Protein AF-A0A0P8E0L2-F1 (afdb_monomer_lite)

Sequence (77 aa):
MDISLTILIISIMFGFLLGIISGLTPGIHVNNFALILVAISPFLSGIGFAPFYIAVIILSNSIAHTFLDIIPSIFLG

InterPro domains:
  IPR002823 Protein of unknown function DUF112, transmembrane [PF01970] (9-77)

Secondary structure (DSSP, 8-state):
----HHHHHHHHHHHHHHHHHHHHSTT--HHHHHHHHHHHHHHHHHTT--HHHHHHHHHHHHHHHHHHTHHHHHHH-

Foldseek 3Di:
DDDDPVLLVVLLVLLLVLLQVQQQDPPRDLVVLLVVLVVCQVVCVVVPNHCVSSVNSSVSSNVSNVVRNVPVVVVPD

Radius of gyration: 13.56 Å; chains: 1; bounding box: 31×13×43 Å

pLDDT: mean 94.93, std 5.29, range [65.06, 98.75]

Organism: NCBI:txid1392998

Structure (mmCIF, N/CA/C/O backbone):
data_AF-A0A0P8E0L2-F1
#
_entry.id   AF-A0A0P8E0L2-F1
#
loop_
_atom_site.group_PDB
_atom_site.id
_atom_site.type_symbol
_atom_site.label_atom_id
_atom_site.label_alt_id
_atom_site.label_comp_id
_atom_site.label_asym_id
_atom_site.label_entity_id
_atom_site.label_seq_id
_atom_site.pdbx_PDB_ins_code
_atom_site.Cartn_x
_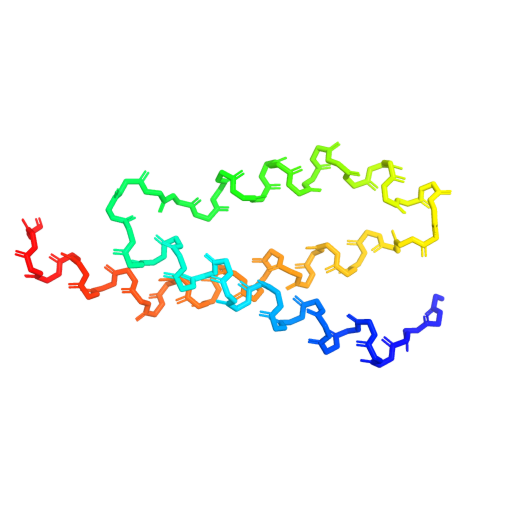atom_site.Cartn_y
_atom_site.Cartn_z
_atom_site.occupancy
_atom_site.B_iso_or_equiv
_atom_site.auth_seq_id
_atom_site.auth_comp_id
_atom_site.auth_asym_id
_atom_site.auth_atom_id
_atom_site.pdbx_PDB_model_num
ATOM 1 N N . MET A 1 1 ? -7.595 8.573 20.440 1.00 65.06 1 MET A N 1
ATOM 2 C CA . MET A 1 1 ? -7.578 7.390 19.560 1.00 65.06 1 MET A CA 1
ATOM 3 C C . MET A 1 1 ? -6.361 6.598 19.968 1.00 65.06 1 MET A C 1
ATOM 5 O O . MET A 1 1 ? -5.256 7.085 19.762 1.00 65.06 1 MET A O 1
ATOM 9 N N . ASP A 1 2 ? -6.556 5.463 20.627 1.00 82.12 2 ASP A N 1
ATOM 10 C CA . ASP A 1 2 ? -5.432 4.629 21.042 1.00 82.12 2 ASP A CA 1
ATOM 11 C C . ASP A 1 2 ? -4.908 3.890 19.812 1.00 82.12 2 ASP A C 1
ATOM 13 O O . ASP A 1 2 ? -5.633 3.132 19.166 1.00 82.12 2 ASP A O 1
ATOM 17 N N . ILE A 1 3 ? -3.665 4.176 19.428 1.00 87.94 3 ILE A N 1
ATOM 18 C CA . ILE A 1 3 ? -3.041 3.546 18.267 1.00 87.94 3 ILE A CA 1
ATOM 19 C C . ILE A 1 3 ? -2.517 2.180 18.706 1.00 87.94 3 ILE A C 1
ATOM 21 O O . ILE A 1 3 ? -1.496 2.073 19.381 1.00 87.94 3 ILE A O 1
ATOM 25 N N . SER A 1 4 ? -3.194 1.120 18.279 1.00 93.75 4 SER A N 1
ATOM 26 C CA . SER A 1 4 ? -2.658 -0.237 18.351 1.00 93.75 4 SER A CA 1
ATOM 27 C C . SER A 1 4 ? -1.462 -0.389 17.409 1.00 93.75 4 SER A C 1
ATOM 29 O O . SER A 1 4 ? -1.596 -0.254 16.187 1.00 93.75 4 SER A O 1
ATOM 31 N N . LEU A 1 5 ? -0.300 -0.697 17.988 1.00 95.38 5 LEU A N 1
ATOM 32 C CA . LEU A 1 5 ? 0.950 -0.931 17.264 1.00 95.38 5 LEU A CA 1
ATOM 33 C C . LEU A 1 5 ? 0.849 -2.142 16.327 1.00 95.38 5 LEU A C 1
ATOM 35 O O . LEU A 1 5 ? 1.358 -2.108 15.211 1.00 95.38 5 LEU A O 1
ATOM 39 N N . THR A 1 6 ? 0.150 -3.196 16.747 1.00 95.88 6 THR A N 1
ATOM 40 C CA . THR A 1 6 ? -0.035 -4.406 15.937 1.00 95.88 6 THR A CA 1
ATOM 41 C C . THR A 1 6 ? -0.800 -4.096 14.653 1.00 95.88 6 THR A C 1
ATOM 43 O O . THR A 1 6 ? -0.364 -4.475 13.568 1.00 95.88 6 THR A O 1
ATOM 46 N N . ILE A 1 7 ? -1.905 -3.349 14.758 1.00 95.50 7 ILE A N 1
ATOM 47 C CA . ILE A 1 7 ? -2.712 -2.956 13.594 1.00 95.50 7 ILE A CA 1
ATOM 48 C C . ILE A 1 7 ? -1.918 -2.009 12.691 1.00 95.50 7 ILE A C 1
ATOM 50 O O . ILE A 1 7 ? -2.001 -2.120 11.469 1.00 95.50 7 ILE A O 1
ATOM 54 N N . LEU A 1 8 ? -1.109 -1.120 13.274 1.00 97.25 8 LEU A N 1
ATOM 55 C CA . LEU A 1 8 ? -0.230 -0.234 12.515 1.00 97.25 8 LEU A CA 1
ATOM 56 C C . LEU A 1 8 ? 0.761 -1.030 11.657 1.00 97.25 8 LEU A C 1
ATOM 58 O O . LEU A 1 8 ? 0.844 -0.798 10.454 1.00 97.25 8 LEU A O 1
ATOM 62 N N . ILE A 1 9 ? 1.468 -1.996 12.248 1.00 98.19 9 ILE A N 1
ATOM 63 C CA . ILE A 1 9 ? 2.442 -2.828 11.526 1.00 98.19 9 ILE A CA 1
ATOM 64 C C . ILE A 1 9 ? 1.751 -3.640 10.425 1.00 98.19 9 ILE A C 1
ATOM 66 O O . ILE A 1 9 ? 2.240 -3.671 9.297 1.00 98.19 9 ILE A O 1
ATOM 70 N N . ILE A 1 10 ? 0.590 -4.239 10.714 1.00 97.75 10 ILE A N 1
ATOM 71 C CA . ILE A 1 10 ? -0.202 -4.969 9.711 1.00 97.75 10 ILE A CA 1
ATOM 72 C C . ILE A 1 10 ? -0.617 -4.040 8.562 1.00 97.75 10 ILE A C 1
ATOM 74 O O . ILE A 1 10 ? -0.503 -4.418 7.401 1.00 97.75 10 ILE A O 1
ATOM 78 N N . SER A 1 11 ? -1.043 -2.814 8.872 1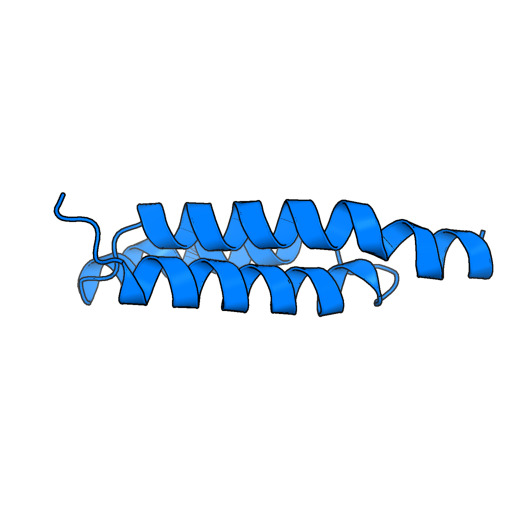.00 97.81 11 SER A N 1
ATOM 79 C CA . SER A 1 11 ? -1.443 -1.806 7.882 1.00 97.81 11 SER A CA 1
ATOM 80 C C . SER A 1 11 ? -0.282 -1.410 6.968 1.00 97.81 11 SER A C 1
ATOM 82 O O . SER A 1 11 ? -0.456 -1.320 5.754 1.00 97.81 11 SER A O 1
ATOM 84 N N . ILE A 1 12 ? 0.916 -1.231 7.533 1.00 98.69 12 ILE A N 1
ATOM 85 C CA . ILE A 1 12 ? 2.136 -0.941 6.767 1.00 98.69 12 ILE A CA 1
ATOM 86 C C . ILE A 1 12 ? 2.484 -2.125 5.859 1.00 98.69 12 ILE A C 1
ATOM 88 O O . ILE A 1 12 ? 2.670 -1.940 4.661 1.00 98.69 12 ILE A O 1
ATOM 92 N N . MET A 1 13 ? 2.527 -3.348 6.394 1.00 98.69 13 MET A N 1
ATOM 93 C CA . MET A 1 13 ? 2.854 -4.543 5.603 1.00 98.69 13 MET A CA 1
ATOM 94 C C . MET A 1 13 ? 1.842 -4.793 4.486 1.00 98.69 13 MET A C 1
ATOM 96 O O . MET A 1 13 ? 2.228 -5.104 3.361 1.00 98.69 13 MET A O 1
ATOM 100 N N . PHE A 1 14 ? 0.554 -4.602 4.764 1.00 98.31 14 PHE A N 1
ATOM 101 C CA . PHE A 1 14 ? -0.488 -4.737 3.756 1.00 98.31 14 PHE A CA 1
ATOM 102 C C . PHE A 1 14 ? -0.355 -3.673 2.659 1.00 98.31 14 PHE A C 1
ATOM 104 O O . PHE A 1 14 ? -0.372 -4.011 1.478 1.00 98.31 14 PHE A O 1
ATOM 111 N N . GLY A 1 15 ? -0.143 -2.406 3.029 1.00 98.50 15 GLY A N 1
ATOM 112 C CA . GLY A 1 15 ? 0.111 -1.335 2.066 1.00 98.50 15 GLY A CA 1
ATOM 113 C C . GLY A 1 15 ? 1.358 -1.591 1.218 1.00 98.50 15 GLY A C 1
ATOM 114 O O . GLY A 1 15 ? 1.301 -1.467 0.001 1.00 98.50 15 GLY A O 1
ATOM 115 N N . PHE A 1 16 ? 2.458 -2.031 1.828 1.00 98.75 16 PHE A N 1
ATOM 116 C CA . PHE A 1 16 ? 3.682 -2.414 1.122 1.00 98.75 16 PHE A CA 1
ATOM 117 C C . PHE A 1 16 ? 3.440 -3.515 0.074 1.00 98.75 16 PHE A C 1
ATOM 119 O O . PHE A 1 16 ? 3.894 -3.383 -1.061 1.00 98.75 16 PHE A O 1
ATOM 126 N N . LEU A 1 17 ? 2.672 -4.560 0.409 1.00 98.50 17 LEU A N 1
ATOM 127 C CA . LEU A 1 17 ? 2.311 -5.623 -0.539 1.00 98.50 17 LEU A CA 1
ATOM 128 C C . LEU A 1 17 ? 1.461 -5.105 -1.708 1.00 98.50 17 LEU A C 1
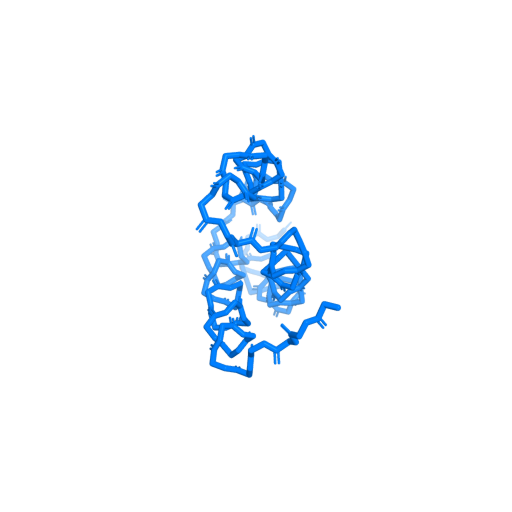ATOM 130 O O . LEU A 1 17 ? 1.717 -5.472 -2.855 1.00 98.50 17 LEU A O 1
ATOM 134 N N . LEU A 1 18 ? 0.491 -4.222 -1.446 1.00 98.31 18 LEU A N 1
ATOM 135 C CA . LEU A 1 18 ? -0.267 -3.552 -2.512 1.00 98.31 18 LEU A CA 1
ATOM 136 C C . LEU A 1 18 ? 0.645 -2.693 -3.400 1.00 98.31 18 LEU A C 1
ATOM 138 O O . LEU A 1 18 ? 0.465 -2.658 -4.618 1.00 98.31 18 LEU A O 1
ATOM 142 N N . GLY A 1 19 ? 1.654 -2.057 -2.807 1.00 98.19 19 GLY A N 1
ATOM 143 C CA . GLY A 1 19 ? 2.666 -1.287 -3.524 1.00 98.19 19 GLY A CA 1
ATOM 144 C C . GLY A 1 19 ? 3.537 -2.150 -4.431 1.00 98.19 19 GLY A C 1
ATOM 145 O O . GLY A 1 19 ? 3.818 -1.751 -5.555 1.00 98.19 19 GLY A O 1
ATOM 146 N N . ILE A 1 20 ? 3.888 -3.366 -3.998 1.00 98.25 20 ILE A N 1
ATOM 147 C CA . ILE A 1 20 ? 4.575 -4.348 -4.850 1.00 98.25 20 ILE A CA 1
ATOM 148 C C . ILE A 1 20 ? 3.711 -4.728 -6.049 1.00 98.25 20 ILE A C 1
ATOM 150 O O . ILE A 1 20 ? 4.181 -4.680 -7.184 1.00 98.25 20 ILE A O 1
ATOM 154 N N . ILE A 1 21 ? 2.448 -5.082 -5.806 1.00 97.62 21 ILE A N 1
ATOM 155 C CA . ILE A 1 21 ? 1.527 -5.491 -6.872 1.00 97.62 21 ILE A CA 1
ATOM 156 C C . ILE A 1 21 ? 1.318 -4.344 -7.864 1.00 97.62 21 ILE A C 1
ATOM 158 O O . ILE A 1 21 ? 1.432 -4.548 -9.070 1.00 97.62 21 ILE A O 1
ATOM 162 N N . SER A 1 22 ? 1.030 -3.141 -7.366 1.00 96.69 22 SER A N 1
ATOM 163 C CA . SER A 1 22 ? 0.772 -1.974 -8.209 1.00 96.69 22 SER A CA 1
ATOM 164 C C . SER A 1 22 ? 2.019 -1.495 -8.946 1.00 96.69 22 SER A C 1
ATOM 166 O O . SER A 1 22 ? 1.917 -1.143 -10.111 1.00 96.69 22 SER A O 1
ATOM 168 N N . GLY A 1 23 ? 3.184 -1.476 -8.297 1.00 96.88 23 GLY A N 1
ATOM 169 C CA . GLY A 1 23 ? 4.428 -1.001 -8.903 1.00 96.88 23 GLY A CA 1
ATOM 170 C C . GLY A 1 23 ? 4.969 -1.956 -9.963 1.00 96.88 23 GLY A C 1
ATOM 171 O O . GLY A 1 23 ? 5.439 -1.516 -10.999 1.00 96.88 23 GLY A O 1
ATOM 172 N N . LEU A 1 24 ? 4.860 -3.272 -9.764 1.00 97.06 24 LEU A N 1
ATOM 173 C CA . LEU A 1 24 ? 5.378 -4.246 -10.734 1.00 97.06 24 LEU A CA 1
ATOM 174 C C . LEU A 1 24 ? 4.402 -4.578 -11.870 1.00 97.06 24 LEU A C 1
ATOM 176 O O . LEU A 1 24 ? 4.819 -5.202 -12.846 1.00 97.06 24 LEU A O 1
ATOM 180 N N . THR A 1 25 ? 3.126 -4.193 -11.761 1.00 95.69 25 THR A N 1
ATOM 181 C CA . THR A 1 25 ? 2.109 -4.484 -12.783 1.00 95.69 25 THR A CA 1
ATOM 182 C C . THR A 1 25 ? 1.828 -3.244 -13.636 1.00 95.69 25 THR A C 1
ATOM 184 O O . THR A 1 25 ? 1.167 -2.319 -13.158 1.00 95.69 25 THR A O 1
ATOM 187 N N . PRO A 1 26 ? 2.251 -3.220 -14.915 1.00 91.56 26 PRO A N 1
ATOM 188 C CA . PRO A 1 26 ? 1.970 -2.104 -15.813 1.00 91.56 26 PRO A CA 1
ATOM 189 C C . PRO A 1 26 ? 0.469 -1.796 -15.896 1.00 91.56 26 PRO A C 1
ATOM 191 O O . PRO A 1 26 ? -0.355 -2.699 -16.043 1.00 91.56 26 PRO A O 1
ATOM 194 N N . GLY A 1 27 ? 0.111 -0.512 -15.815 1.00 89.50 27 GLY A N 1
ATOM 195 C CA . GLY A 1 27 ? -1.275 -0.038 -15.910 1.00 89.50 27 GLY A CA 1
ATOM 196 C C . GLY A 1 27 ? -2.096 -0.108 -14.613 1.00 89.50 27 GLY A C 1
ATOM 197 O O . GLY A 1 27 ? -3.225 0.387 -14.595 1.00 89.50 27 GLY A O 1
ATOM 198 N N . ILE A 1 28 ? -1.564 -0.668 -13.518 1.00 93.50 28 ILE A N 1
ATOM 199 C CA . ILE A 1 28 ? -2.183 -0.572 -12.187 1.00 93.50 28 ILE A CA 1
ATOM 200 C C . ILE A 1 28 ? -1.565 0.603 -11.428 1.00 93.50 28 ILE A C 1
ATOM 202 O O . ILE A 1 28 ? -0.363 0.649 -11.218 1.00 93.50 28 ILE A O 1
ATOM 206 N N . HIS A 1 29 ? -2.396 1.526 -10.940 1.00 92.12 29 HIS A N 1
ATOM 207 C CA . HIS A 1 29 ? -1.933 2.686 -10.176 1.00 92.12 29 HIS A CA 1
ATOM 208 C C . HIS A 1 29 ? -2.422 2.675 -8.730 1.00 92.12 29 HIS A C 1
ATOM 210 O O . HIS A 1 29 ? -3.479 2.129 -8.398 1.00 92.12 29 HIS A O 1
ATOM 216 N N . VAL A 1 30 ? -1.683 3.383 -7.877 1.00 94.19 30 VAL A N 1
ATOM 217 C CA . VAL A 1 30 ? -2.000 3.572 -6.450 1.00 94.19 30 VAL A CA 1
ATOM 218 C C . VAL A 1 30 ? -3.392 4.159 -6.218 1.00 94.19 30 VAL A C 1
ATOM 220 O O . VAL A 1 30 ? -4.049 3.804 -5.240 1.00 94.19 30 VAL A O 1
ATOM 223 N N . ASN A 1 31 ? -3.882 4.985 -7.148 1.00 96.00 31 ASN A N 1
ATOM 224 C CA . ASN A 1 31 ? -5.196 5.622 -7.067 1.00 96.00 31 ASN A CA 1
ATOM 225 C C . ASN A 1 31 ? -6.346 4.606 -7.076 1.00 96.00 31 ASN A C 1
ATOM 227 O O . ASN A 1 31 ? -7.351 4.827 -6.404 1.00 96.00 31 ASN A O 1
ATOM 231 N N . ASN A 1 32 ? -6.190 3.474 -7.772 1.00 95.81 32 ASN A N 1
ATOM 232 C CA . ASN A 1 32 ? -7.217 2.431 -7.823 1.00 95.81 32 ASN A CA 1
ATOM 233 C C . ASN A 1 32 ? -7.387 1.787 -6.442 1.00 95.81 32 ASN A C 1
ATOM 235 O O . ASN A 1 32 ? -8.505 1.632 -5.952 1.00 95.81 32 ASN A O 1
ATOM 239 N N . PHE A 1 33 ? -6.270 1.478 -5.778 1.00 96.25 33 PHE A N 1
ATOM 240 C CA . PHE A 1 33 ? -6.282 0.948 -4.416 1.00 96.25 33 PHE A CA 1
ATOM 241 C C . PHE A 1 33 ? -6.787 1.978 -3.411 1.00 96.25 33 PHE A C 1
ATOM 243 O O . PHE A 1 33 ? -7.612 1.636 -2.568 1.00 96.25 33 PHE A O 1
ATOM 250 N N . ALA A 1 34 ? -6.352 3.237 -3.517 1.00 96.94 34 ALA A N 1
ATOM 251 C CA . ALA A 1 34 ? -6.833 4.308 -2.652 1.00 96.94 34 ALA A CA 1
ATOM 252 C C . ALA A 1 34 ? -8.355 4.482 -2.758 1.00 96.94 34 ALA A C 1
ATOM 254 O O . ALA A 1 34 ? -9.028 4.552 -1.733 1.00 96.94 34 ALA A O 1
ATOM 255 N N . LEU A 1 35 ? -8.908 4.472 -3.975 1.00 97.56 35 LEU A N 1
ATOM 256 C CA . LEU A 1 35 ? -10.349 4.577 -4.204 1.00 97.56 35 LEU A CA 1
ATOM 257 C C . LEU A 1 35 ? -11.118 3.419 -3.557 1.00 97.56 35 LEU A C 1
ATOM 259 O O . LEU A 1 35 ? -12.088 3.663 -2.842 1.00 97.56 35 LEU A O 1
ATOM 263 N N . ILE A 1 36 ? -10.667 2.174 -3.747 1.00 96.75 36 ILE A N 1
ATOM 264 C CA . ILE A 1 36 ? -11.301 0.990 -3.142 1.00 96.75 36 ILE A CA 1
ATOM 265 C C . ILE A 1 36 ? -11.224 1.053 -1.609 1.00 96.75 36 ILE A C 1
ATOM 267 O O . ILE A 1 36 ? -12.227 0.856 -0.923 1.00 96.75 36 ILE A O 1
ATOM 271 N N . LEU A 1 37 ? -10.049 1.364 -1.059 1.00 96.38 37 LEU A N 1
ATOM 272 C CA . LEU A 1 37 ? -9.818 1.434 0.384 1.00 96.38 37 LEU A CA 1
ATOM 273 C C . LEU A 1 37 ? -10.635 2.549 1.051 1.00 96.38 37 LEU A C 1
ATOM 275 O O . LEU A 1 37 ? -11.216 2.337 2.116 1.00 96.38 37 LEU A O 1
ATOM 279 N N . VAL A 1 38 ? -10.731 3.718 0.414 1.00 96.81 38 VAL A N 1
ATOM 280 C CA . VAL A 1 38 ? -11.570 4.828 0.889 1.00 96.81 38 VAL A CA 1
ATOM 281 C C . VAL A 1 38 ? -13.053 4.476 0.784 1.00 96.81 38 VAL A C 1
ATOM 283 O O . VAL A 1 38 ? -13.799 4.765 1.716 1.00 96.81 38 VAL A O 1
ATOM 286 N N . ALA A 1 39 ? -13.488 3.805 -0.286 1.00 97.12 39 ALA A N 1
ATOM 287 C CA . ALA A 1 39 ? -14.883 3.392 -0.442 1.00 97.12 39 ALA A CA 1
ATOM 288 C C . ALA A 1 39 ? -15.336 2.407 0.652 1.00 97.12 39 ALA A C 1
ATOM 290 O O . ALA A 1 39 ? -16.474 2.480 1.110 1.00 97.12 39 ALA A O 1
ATOM 291 N N . ILE A 1 40 ? -14.448 1.516 1.108 1.00 95.94 40 ILE A N 1
ATOM 292 C CA . ILE A 1 40 ? -14.747 0.529 2.164 1.00 95.94 40 ILE A CA 1
ATOM 293 C C . ILE A 1 40 ? -14.509 1.114 3.575 1.00 95.94 40 ILE A C 1
ATOM 295 O O . ILE A 1 40 ? -14.985 0.564 4.569 1.00 95.94 40 ILE A O 1
ATOM 299 N N . SER A 1 41 ? -13.833 2.262 3.689 1.00 95.00 41 SER A N 1
ATOM 300 C CA . SER A 1 41 ? -13.502 2.913 4.968 1.00 95.00 41 SER A CA 1
ATOM 301 C C . SER A 1 41 ? -14.683 3.089 5.935 1.00 95.00 41 SER A C 1
ATOM 303 O O . SER A 1 41 ? -14.531 2.730 7.107 1.00 95.00 41 SER A O 1
ATOM 305 N N . PRO A 1 42 ? -15.880 3.540 5.505 1.00 94.50 42 PRO A N 1
ATOM 306 C CA . PRO A 1 42 ? -17.024 3.664 6.410 1.00 94.50 42 PRO A CA 1
ATOM 307 C C . PRO A 1 42 ? -17.458 2.324 7.020 1.00 94.50 42 PRO A C 1
ATOM 309 O O . PRO A 1 42 ? -17.800 2.262 8.199 1.00 94.50 42 PRO A O 1
ATOM 312 N N . PHE A 1 43 ? -17.399 1.240 6.240 1.00 94.94 43 PHE A N 1
ATOM 313 C CA . PHE A 1 43 ? -17.731 -0.106 6.708 1.00 94.94 43 PHE A CA 1
ATOM 314 C C . PHE A 1 43 ? -16.698 -0.621 7.720 1.00 94.94 43 PHE A C 1
ATOM 316 O O . PHE A 1 43 ? -17.063 -1.108 8.789 1.00 94.94 43 PHE A O 1
ATOM 323 N N . LEU A 1 44 ? -15.408 -0.439 7.421 1.00 93.12 44 LEU A N 1
ATOM 324 C CA . LEU A 1 44 ? -14.291 -0.767 8.315 1.00 93.12 44 LEU A CA 1
ATOM 325 C C . LEU A 1 44 ? -14.374 0.003 9.644 1.00 93.12 44 LEU A C 1
ATOM 327 O O . LEU A 1 44 ? -14.178 -0.575 10.715 1.00 93.12 44 LEU A O 1
ATOM 331 N N . SER A 1 45 ? -14.752 1.280 9.591 1.00 92.44 45 SER A N 1
ATOM 332 C CA . SER A 1 45 ? -14.985 2.086 10.790 1.00 92.44 45 SER A CA 1
ATOM 333 C C . SER A 1 45 ? -16.122 1.526 11.653 1.00 92.44 45 SER A C 1
ATOM 335 O O . SER A 1 45 ? -16.038 1.606 12.878 1.00 92.44 45 SER A O 1
ATOM 337 N N . GLY A 1 46 ? -17.156 0.935 11.044 1.00 90.50 46 GLY A N 1
ATOM 338 C CA . GLY A 1 46 ? -18.275 0.299 11.751 1.00 90.50 46 GLY A CA 1
ATOM 339 C C . GLY A 1 46 ? -17.890 -0.950 12.554 1.00 90.50 46 GLY A C 1
ATOM 340 O O . GLY A 1 46 ? -18.560 -1.271 13.531 1.00 90.50 46 GLY A O 1
ATOM 341 N N . ILE A 1 47 ? -16.789 -1.620 12.192 1.00 91.25 47 ILE A N 1
ATOM 342 C CA . ILE A 1 47 ? -16.248 -2.797 12.900 1.00 91.25 47 ILE A CA 1
ATOM 343 C C . ILE A 1 47 ? -15.037 -2.462 13.790 1.00 91.25 47 ILE A C 1
ATOM 345 O O . ILE A 1 47 ? -14.329 -3.360 14.242 1.00 91.25 47 ILE A O 1
ATOM 349 N N . GLY A 1 48 ? -14.790 -1.173 14.054 1.00 86.62 48 GLY A N 1
ATOM 350 C CA . GLY A 1 48 ? -13.729 -0.711 14.957 1.00 86.62 48 GLY A CA 1
ATOM 351 C C . GLY A 1 48 ? -12.365 -0.475 14.301 1.00 86.62 48 GLY A C 1
ATOM 352 O O . GLY A 1 48 ? -11.393 -0.201 15.005 1.00 86.62 48 GLY A O 1
ATOM 353 N N . PHE A 1 49 ? -12.263 -0.537 12.970 1.00 91.19 49 PHE A N 1
ATOM 354 C CA . PHE A 1 49 ? -11.027 -0.230 12.250 1.00 91.19 49 PHE A CA 1
ATOM 355 C C . PHE A 1 49 ? -10.976 1.258 11.884 1.00 91.19 49 PHE A C 1
ATOM 357 O O . PHE A 1 49 ? -11.661 1.719 10.972 1.00 91.19 49 PHE A O 1
ATOM 364 N N . ALA A 1 50 ? -10.169 2.029 12.6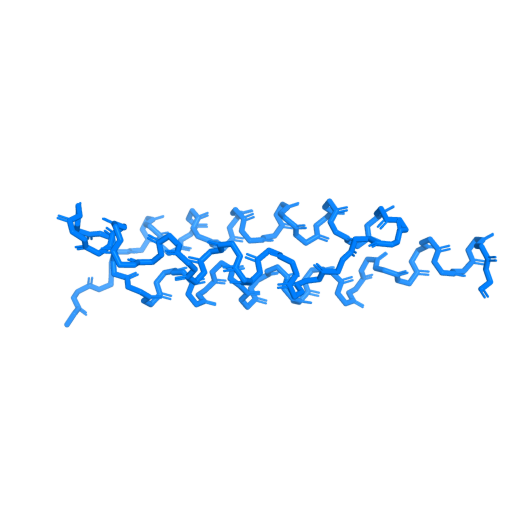14 1.00 93.62 50 ALA A N 1
ATOM 365 C CA . ALA A 1 50 ? -10.103 3.476 12.434 1.00 93.62 50 ALA A CA 1
ATOM 366 C C . ALA A 1 50 ? -9.614 3.870 11.018 1.00 93.62 50 ALA A C 1
ATOM 368 O O . ALA A 1 50 ? -8.629 3.298 10.539 1.00 93.62 50 ALA A O 1
ATOM 369 N N . PRO A 1 51 ? -10.192 4.915 10.386 1.00 94.75 51 PRO A N 1
ATOM 370 C CA . PRO A 1 51 ? -9.758 5.411 9.072 1.00 94.75 51 PRO A CA 1
ATOM 371 C C . PRO A 1 51 ? -8.268 5.776 8.985 1.00 94.75 51 PRO A C 1
ATOM 373 O O . PRO A 1 51 ? -7.674 5.733 7.912 1.00 94.75 51 PRO A O 1
ATOM 376 N N . PHE A 1 52 ? -7.641 6.090 10.122 1.00 95.81 52 PHE A N 1
ATOM 377 C CA . PHE A 1 52 ? -6.199 6.303 10.231 1.00 95.81 52 PHE A CA 1
ATOM 378 C C . PHE A 1 52 ? -5.380 5.133 9.669 1.00 95.81 52 PHE A C 1
ATOM 380 O O . PHE A 1 52 ? -4.442 5.348 8.907 1.00 95.81 52 PHE A O 1
ATOM 387 N N . TYR A 1 53 ? -5.749 3.892 9.987 1.00 96.75 53 TYR A N 1
ATOM 388 C CA . TYR A 1 53 ? -5.031 2.715 9.498 1.00 96.75 53 TYR A CA 1
ATOM 389 C C . TYR A 1 53 ? -5.172 2.541 7.985 1.00 96.75 53 TYR A C 1
ATOM 391 O O . TYR A 1 53 ? -4.231 2.126 7.318 1.00 96.75 53 TYR A O 1
ATOM 399 N N . ILE A 1 54 ? -6.313 2.943 7.425 1.00 97.19 54 ILE A N 1
ATOM 400 C CA . ILE A 1 54 ? -6.539 2.957 5.976 1.00 97.19 54 ILE A CA 1
ATOM 401 C C . ILE A 1 54 ? -5.630 3.989 5.308 1.00 97.19 54 ILE A C 1
ATOM 403 O O . ILE A 1 54 ? -4.996 3.682 4.301 1.00 97.19 54 ILE A O 1
ATOM 407 N N . ALA A 1 55 ? -5.493 5.178 5.898 1.00 97.62 55 ALA A N 1
ATOM 408 C CA . ALA A 1 55 ? -4.546 6.179 5.415 1.00 97.62 55 ALA A CA 1
ATOM 409 C C . ALA A 1 55 ? -3.096 5.659 5.447 1.00 97.62 55 ALA A C 1
ATOM 411 O O . ALA A 1 55 ? -2.347 5.890 4.500 1.00 97.62 55 ALA A O 1
ATOM 412 N N . VAL A 1 56 ? -2.715 4.898 6.481 1.00 98.25 56 VAL A N 1
ATOM 413 C CA . VAL A 1 56 ? -1.396 4.245 6.564 1.00 98.25 56 VAL A CA 1
ATOM 414 C C . VAL A 1 56 ? -1.207 3.196 5.462 1.00 98.25 56 VAL A C 1
ATOM 416 O O . VAL A 1 56 ? -0.147 3.177 4.835 1.00 98.25 56 VAL A O 1
ATOM 419 N N . ILE A 1 57 ? -2.220 2.366 5.178 1.00 98.44 57 ILE A N 1
ATOM 420 C CA . ILE A 1 57 ? -2.183 1.401 4.061 1.00 98.44 57 ILE A CA 1
ATOM 421 C C . ILE A 1 57 ? -1.947 2.141 2.739 1.00 98.44 57 ILE A C 1
ATOM 423 O O . ILE A 1 57 ? -1.063 1.761 1.971 1.00 98.44 57 ILE A O 1
ATOM 427 N N . ILE A 1 58 ? -2.708 3.211 2.482 1.00 98.44 58 ILE A N 1
ATOM 428 C CA . ILE A 1 58 ? -2.599 4.004 1.250 1.00 98.44 58 ILE A CA 1
ATOM 429 C C . ILE A 1 58 ? -1.213 4.640 1.140 1.00 98.44 58 ILE A C 1
ATOM 431 O O . ILE A 1 58 ? -0.584 4.537 0.091 1.00 98.44 58 ILE A O 1
ATOM 435 N N . LEU A 1 59 ? -0.711 5.249 2.216 1.00 98.56 59 LEU A N 1
ATOM 436 C CA . LEU A 1 59 ? 0.609 5.876 2.231 1.00 98.56 59 LEU A CA 1
ATOM 437 C C . LEU A 1 59 ? 1.718 4.853 1.956 1.00 98.56 59 LEU A C 1
ATOM 439 O O . LEU A 1 59 ? 2.580 5.096 1.114 1.00 98.56 59 LEU A O 1
ATOM 443 N N . SER A 1 60 ? 1.682 3.699 2.626 1.00 98.69 60 SER A N 1
ATOM 444 C CA . SER A 1 60 ? 2.685 2.653 2.421 1.00 98.69 60 SER A CA 1
ATOM 445 C C . SER A 1 60 ? 2.622 2.049 1.014 1.00 98.69 60 SER A C 1
ATOM 447 O O . SER A 1 60 ? 3.673 1.755 0.448 1.00 98.69 60 SER A O 1
ATOM 449 N N . ASN A 1 61 ? 1.421 1.892 0.444 1.00 98.56 61 ASN A N 1
ATOM 450 C CA . ASN A 1 61 ? 1.221 1.498 -0.954 1.00 98.56 61 ASN A CA 1
ATOM 451 C C . ASN A 1 61 ? 1.835 2.520 -1.915 1.00 98.56 61 ASN A C 1
ATOM 453 O O . ASN A 1 61 ? 2.615 2.139 -2.782 1.00 98.56 61 ASN A O 1
ATOM 457 N N . SER A 1 62 ? 1.550 3.810 -1.724 1.00 98.00 62 SER A N 1
ATOM 458 C CA . SER A 1 62 ? 2.090 4.879 -2.569 1.00 98.00 62 SER A CA 1
ATOM 459 C C . SER A 1 62 ? 3.614 4.935 -2.547 1.00 98.00 62 SER A C 1
ATOM 461 O O . SER A 1 62 ? 4.231 5.057 -3.604 1.00 98.00 62 SER A O 1
ATOM 463 N N . ILE A 1 63 ? 4.228 4.799 -1.368 1.00 98.44 63 ILE A N 1
ATOM 464 C CA . ILE A 1 63 ? 5.691 4.771 -1.240 1.00 98.44 63 ILE A CA 1
ATOM 465 C C . ILE A 1 63 ? 6.260 3.567 -1.996 1.00 98.44 63 ILE A C 1
ATOM 467 O O . ILE A 1 63 ? 7.107 3.744 -2.865 1.00 98.44 63 ILE A O 1
ATOM 471 N N . ALA A 1 64 ? 5.781 2.354 -1.707 1.00 98.44 64 ALA A N 1
ATOM 472 C CA . ALA A 1 64 ? 6.304 1.141 -2.332 1.00 98.44 64 ALA A CA 1
ATOM 473 C C . ALA A 1 64 ? 6.097 1.122 -3.856 1.00 98.44 64 ALA A C 1
ATOM 475 O O . ALA A 1 64 ? 7.028 0.780 -4.578 1.00 98.44 64 ALA A O 1
ATOM 476 N N . HIS A 1 65 ? 4.936 1.561 -4.348 1.00 97.81 65 HIS A N 1
ATOM 477 C CA . HIS A 1 65 ? 4.674 1.713 -5.781 1.00 97.81 65 HIS A CA 1
ATOM 478 C C . HIS A 1 65 ? 5.689 2.632 -6.458 1.00 97.81 65 HIS A C 1
ATOM 480 O O . HIS A 1 65 ? 6.306 2.218 -7.427 1.00 97.81 65 HIS A O 1
ATOM 486 N N . THR A 1 66 ? 5.907 3.835 -5.913 1.00 96.5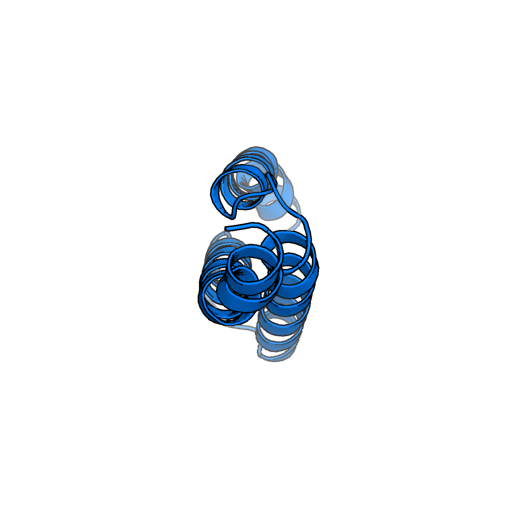6 66 THR A N 1
ATOM 487 C CA . THR A 1 66 ? 6.794 4.862 -6.502 1.00 96.56 66 THR A CA 1
ATOM 488 C C . THR A 1 66 ? 8.248 4.392 -6.637 1.00 96.56 66 THR A C 1
ATOM 490 O O . THR A 1 66 ? 9.007 4.910 -7.447 1.00 96.56 66 THR A O 1
ATOM 493 N N . PHE A 1 67 ? 8.681 3.441 -5.806 1.00 97.25 67 PHE A N 1
ATOM 494 C CA . PHE A 1 67 ? 10.022 2.864 -5.917 1.00 97.25 67 PHE A CA 1
ATOM 495 C C . PHE A 1 67 ? 10.084 1.636 -6.832 1.00 97.25 67 PHE A C 1
ATOM 497 O O . PHE A 1 67 ? 11.175 1.266 -7.262 1.00 97.25 67 PHE A O 1
ATOM 504 N N . LEU A 1 68 ? 8.955 0.976 -7.095 1.00 97.31 68 LEU A N 1
ATOM 505 C CA . LEU A 1 68 ? 8.898 -0.275 -7.854 1.00 97.31 68 LEU A CA 1
ATOM 506 C C . LEU A 1 68 ? 8.408 -0.082 -9.290 1.00 97.31 68 LEU A C 1
ATOM 508 O O . LEU A 1 68 ? 8.814 -0.861 -10.148 1.00 97.31 68 LEU A O 1
ATOM 512 N N . ASP A 1 69 ? 7.601 0.943 -9.565 1.00 96.25 69 ASP A N 1
ATOM 513 C CA . ASP A 1 69 ? 7.073 1.287 -10.895 1.00 96.25 69 ASP A CA 1
ATOM 514 C C . ASP A 1 69 ? 8.163 1.638 -11.914 1.00 96.25 69 ASP A C 1
ATOM 516 O O . ASP A 1 69 ? 8.003 1.399 -13.115 1.00 96.25 69 ASP A O 1
ATOM 520 N N . ILE A 1 70 ? 9.321 2.092 -11.437 1.00 95.38 70 ILE A N 1
ATOM 521 C CA . ILE A 1 70 ? 10.509 2.297 -12.260 1.00 95.38 70 ILE A CA 1
ATOM 522 C C . ILE A 1 70 ? 10.982 1.004 -12.936 1.00 95.38 70 ILE A C 1
ATOM 524 O O . ILE A 1 70 ? 11.512 1.058 -14.043 1.00 95.38 70 ILE A O 1
ATOM 528 N N . ILE A 1 71 ? 10.771 -0.162 -12.311 1.00 96.12 71 ILE A N 1
ATOM 529 C CA . ILE A 1 71 ? 11.220 -1.452 -12.843 1.00 96.12 71 ILE A CA 1
ATOM 530 C C . ILE A 1 71 ? 10.515 -1.740 -14.174 1.00 96.12 71 ILE A C 1
ATOM 532 O O . ILE A 1 71 ? 11.207 -1.753 -15.191 1.00 96.12 71 ILE A O 1
ATOM 536 N N . PRO A 1 72 ? 9.179 -1.929 -14.237 1.00 94.44 72 PRO A N 1
ATOM 537 C CA . PRO A 1 72 ? 8.516 -2.162 -15.515 1.00 94.44 72 PRO A CA 1
ATOM 538 C C . PRO A 1 72 ? 8.672 -0.987 -16.485 1.00 94.44 72 PRO A C 1
ATOM 540 O O . PRO A 1 72 ? 8.801 -1.241 -17.679 1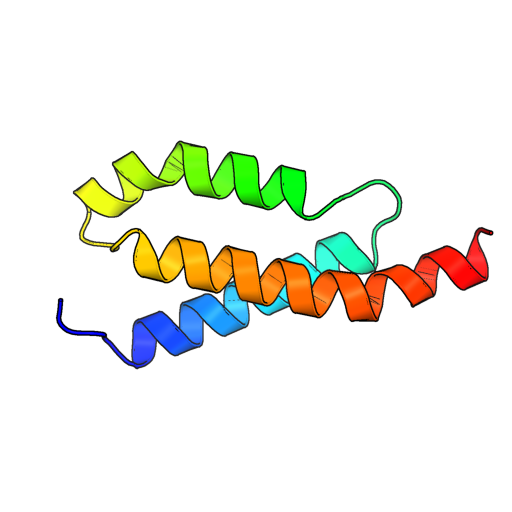.00 94.44 72 PRO A O 1
ATOM 543 N N . SER A 1 73 ? 8.728 0.261 -16.001 1.00 92.00 73 SER A N 1
ATOM 544 C CA . SER A 1 73 ? 8.920 1.441 -16.863 1.00 92.00 73 SER A CA 1
ATOM 545 C C . SER A 1 73 ? 10.246 1.386 -17.633 1.00 92.00 73 SER A C 1
ATOM 547 O O . SER A 1 73 ? 10.283 1.641 -18.828 1.00 92.00 73 SER A O 1
ATOM 549 N N . ILE A 1 74 ? 11.346 0.959 -17.000 1.00 95.06 74 ILE A N 1
ATOM 550 C CA . ILE A 1 74 ? 12.635 0.800 -17.700 1.00 95.06 74 ILE A CA 1
ATOM 551 C C . ILE A 1 74 ? 12.568 -0.296 -18.777 1.00 95.06 74 ILE A C 1
ATOM 553 O O . ILE A 1 74 ? 13.202 -0.164 -19.823 1.00 95.06 74 ILE A O 1
ATOM 557 N N . PHE A 1 75 ? 11.830 -1.385 -18.534 1.00 93.69 75 PHE A N 1
ATOM 558 C CA . PHE A 1 75 ? 11.739 -2.502 -19.483 1.00 93.69 75 PHE A CA 1
ATOM 559 C C . PHE A 1 75 ? 10.762 -2.253 -20.639 1.00 93.69 75 PHE A C 1
ATOM 561 O O . PHE A 1 75 ? 10.944 -2.840 -21.706 1.00 93.69 75 PHE A O 1
ATOM 568 N N . LEU A 1 76 ? 9.726 -1.435 -20.434 1.00 90.62 76 LEU A N 1
ATOM 569 C CA . LEU A 1 76 ? 8.663 -1.199 -21.416 1.00 90.62 76 LEU A CA 1
ATOM 570 C C . LEU A 1 76 ? 8.787 0.140 -22.159 1.00 90.62 76 LEU A C 1
ATOM 572 O O . LEU A 1 76 ? 8.226 0.251 -23.251 1.00 90.62 76 LEU A O 1
ATOM 576 N N . GLY A 1 77 ? 9.546 1.100 -21.620 1.00 72.75 77 GLY A N 1
ATOM 577 C CA . GLY A 1 77 ? 9.640 2.473 -22.131 1.00 72.75 77 GLY A CA 1
ATOM 578 C C . GLY A 1 77 ? 8.519 3.360 -21.609 1.00 72.75 77 GLY A C 1
ATOM 579 O O . GLY A 1 77 ? 8.104 4.250 -22.383 1.00 72.75 77 GLY A O 1
#